Protein AF-A0A528AXH2-F1 (afdb_monomer_lite)

Secondary structure (DSSP, 8-state):
-HHHHHHHHHHHHHHHHHHHHHHTT--S-HHHHHHHHHHHHHHHHHHHHHHHHHHHHHHHHTT-SS--GGGGTHHHHHHHHHHHHHHHHHHHHHTTS-GGGTT--

Sequence (105 aa):
MRHEGRLAMMAAVTVLVGVAFMTIGLRGNLAFVIELRALRLAAMVLVGVAVAVSTVVFQTVCANRIITPSIMGLDALYVFCQTALVFALSGFGFAGLDPRLHSLG

pLDDT: mean 74.78, std 11.23, range [49.06, 90.56]

Foldseek 3Di:
DVVVVVVVVVVVVVVVVLVVQLPPDPDDDNVVVNVVSVVVVVVVVVVVVVQVVVQVVVCVVVVHNPDRPVVVCVVVVVVVVVVVCCVVPVCVVVVPDDPVVPPPD

Radius of gyration: 21.63 Å; chains: 1; bounding box: 68×23×49 Å

Structure (mmCIF, N/CA/C/O backbone):
data_AF-A0A528AXH2-F1
#
_entry.id   AF-A0A528AXH2-F1
#
loop_
_atom_site.group_PDB
_atom_site.id
_atom_site.type_symbol
_atom_site.label_atom_id
_atom_site.label_alt_id
_atom_site.label_comp_id
_atom_site.label_asym_id
_atom_site.label_entity_id
_atom_site.label_seq_id
_atom_site.pdbx_PDB_ins_code
_atom_site.Cartn_x
_atom_site.Cartn_y
_atom_site.Cartn_z
_atom_site.occupancy
_atom_site.B_iso_or_equiv
_atom_site.auth_seq_id
_atom_site.auth_comp_id
_atom_site.auth_asym_id
_atom_site.auth_atom_id
_atom_site.pdbx_PDB_model_num
ATOM 1 N N . MET A 1 1 ? -30.207 -8.288 1.630 1.00 54.91 1 MET A N 1
ATOM 2 C CA . MET A 1 1 ? -30.535 -8.254 0.188 1.00 54.91 1 MET A CA 1
ATOM 3 C C . MET A 1 1 ? -30.110 -6.964 -0.543 1.00 54.91 1 MET A C 1
ATOM 5 O O . MET A 1 1 ? -29.549 -7.081 -1.619 1.00 54.91 1 MET A O 1
ATOM 9 N N . ARG A 1 2 ? -30.277 -5.726 -0.022 1.00 60.69 2 ARG A N 1
ATOM 10 C CA . ARG A 1 2 ? -29.805 -4.489 -0.724 1.00 60.69 2 ARG A CA 1
ATOM 11 C C . ARG A 1 2 ? -28.294 -4.189 -0.623 1.00 60.69 2 ARG A C 1
ATOM 13 O O . ARG A 1 2 ? -27.769 -3.438 -1.441 1.00 60.69 2 ARG A O 1
ATOM 20 N N . HIS A 1 3 ? -27.589 -4.740 0.367 1.00 55.81 3 HIS A N 1
ATOM 21 C CA . HIS A 1 3 ? -26.158 -4.460 0.585 1.00 55.81 3 HIS A CA 1
ATOM 22 C C . HIS A 1 3 ? -25.229 -5.322 -0.279 1.00 55.81 3 HIS A C 1
ATOM 24 O O . HIS A 1 3 ? -24.185 -4.843 -0.711 1.00 55.81 3 HIS A O 1
ATOM 30 N N . GLU A 1 4 ? -25.646 -6.547 -0.596 1.00 72.75 4 GLU A N 1
ATOM 31 C CA . GLU A 1 4 ? -24.898 -7.481 -1.448 1.00 72.75 4 GLU A CA 1
ATOM 32 C C . GLU A 1 4 ? -24.753 -6.921 -2.867 1.00 72.75 4 GLU A C 1
ATOM 34 O O . GLU A 1 4 ? -23.658 -6.916 -3.422 1.00 72.75 4 GLU A O 1
ATOM 39 N N . GLY A 1 5 ? -25.820 -6.309 -3.396 1.00 78.94 5 GLY A N 1
ATOM 40 C CA . GLY A 1 5 ? -25.788 -5.635 -4.696 1.00 78.94 5 GLY A CA 1
ATOM 41 C C . GLY A 1 5 ? -24.822 -4.446 -4.748 1.00 78.94 5 GLY A C 1
ATOM 42 O O . GLY A 1 5 ? -24.161 -4.236 -5.759 1.00 78.94 5 GLY A O 1
ATOM 43 N N . ARG A 1 6 ? -24.670 -3.691 -3.649 1.00 79.56 6 ARG A N 1
ATOM 44 C CA . ARG A 1 6 ? -23.712 -2.571 -3.586 1.00 79.56 6 ARG A CA 1
ATOM 45 C C . ARG A 1 6 ? -22.260 -3.046 -3.584 1.00 79.56 6 ARG A C 1
ATOM 47 O O . ARG A 1 6 ? -21.431 -2.424 -4.241 1.00 79.56 6 ARG A O 1
ATOM 54 N N . LEU A 1 7 ? -21.958 -4.119 -2.851 1.00 80.88 7 LEU A N 1
ATOM 55 C CA . LEU A 1 7 ? -20.616 -4.710 -2.820 1.00 80.88 7 LEU A CA 1
ATOM 56 C C . LEU A 1 7 ? -20.255 -5.313 -4.181 1.00 80.88 7 LEU A C 1
ATOM 58 O O . LEU A 1 7 ? -19.175 -5.046 -4.701 1.00 80.88 7 LEU A O 1
ATOM 62 N N . ALA A 1 8 ? -21.192 -6.042 -4.791 1.00 84.38 8 ALA A N 1
ATOM 63 C CA . ALA A 1 8 ? -21.024 -6.597 -6.129 1.00 84.38 8 ALA A CA 1
ATOM 64 C C . ALA A 1 8 ? -20.815 -5.501 -7.187 1.00 84.38 8 ALA A C 1
ATOM 66 O O . ALA A 1 8 ? -19.943 -5.634 -8.040 1.00 84.38 8 ALA A O 1
ATOM 67 N N . MET A 1 9 ? -21.551 -4.388 -7.099 1.00 85.88 9 MET A N 1
ATOM 68 C CA . MET A 1 9 ? -21.383 -3.246 -8.002 1.00 85.88 9 MET A CA 1
ATOM 69 C C . MET A 1 9 ? -19.996 -2.603 -7.871 1.00 85.88 9 MET A C 1
ATOM 71 O O . MET A 1 9 ? -19.355 -2.334 -8.881 1.00 85.88 9 MET A O 1
ATOM 75 N N . MET A 1 10 ? -19.508 -2.389 -6.645 1.00 83.12 10 MET A N 1
ATOM 76 C CA . MET A 1 10 ? -18.167 -1.835 -6.403 1.00 83.12 10 MET A CA 1
ATOM 77 C C . MET A 1 10 ? -17.077 -2.756 -6.962 1.00 83.12 10 MET A C 1
ATOM 79 O O . MET A 1 10 ? -16.193 -2.295 -7.679 1.00 83.12 10 MET A O 1
ATOM 83 N N . ALA A 1 11 ? -17.186 -4.064 -6.707 1.00 81.81 11 ALA A N 1
ATOM 84 C CA . ALA A 1 11 ? -16.256 -5.055 -7.238 1.00 81.81 11 ALA A CA 1
ATOM 85 C C . ALA A 1 11 ? -16.271 -5.094 -8.775 1.00 81.81 11 ALA A C 1
ATOM 87 O O . ALA A 1 11 ? -15.213 -5.093 -9.404 1.00 81.81 11 ALA A O 1
ATOM 88 N N . ALA A 1 12 ? -17.459 -5.061 -9.387 1.00 84.81 12 ALA A N 1
ATOM 89 C CA . ALA A 1 12 ? -17.608 -5.035 -10.837 1.00 84.81 12 ALA A CA 1
ATOM 90 C C . ALA A 1 12 ? -16.947 -3.794 -11.452 1.00 84.81 12 ALA A C 1
ATOM 92 O O . ALA A 1 12 ? -16.208 -3.919 -12.424 1.00 84.81 12 ALA A O 1
ATOM 93 N N . VAL A 1 13 ? -17.144 -2.613 -10.856 1.00 86.25 13 VAL A N 1
ATOM 94 C CA . VAL A 1 13 ? -16.500 -1.367 -11.302 1.00 86.25 13 VAL A CA 1
ATOM 95 C C . VAL A 1 13 ? -14.975 -1.466 -11.208 1.00 86.25 13 VAL A C 1
ATOM 97 O O . VAL A 1 13 ? -14.292 -1.093 -12.159 1.00 86.25 13 VAL A O 1
ATOM 100 N N . THR A 1 14 ? -14.421 -2.015 -10.121 1.00 80.50 14 THR A N 1
ATOM 101 C CA . THR A 1 14 ? -12.966 -2.206 -9.977 1.00 80.50 14 THR A CA 1
ATOM 102 C C . THR A 1 14 ? -12.394 -3.105 -11.071 1.00 80.50 14 THR A C 1
ATOM 104 O O . THR A 1 14 ? -11.374 -2.767 -11.673 1.00 80.50 14 THR A O 1
ATOM 107 N N . VAL A 1 15 ? -13.063 -4.222 -11.367 1.00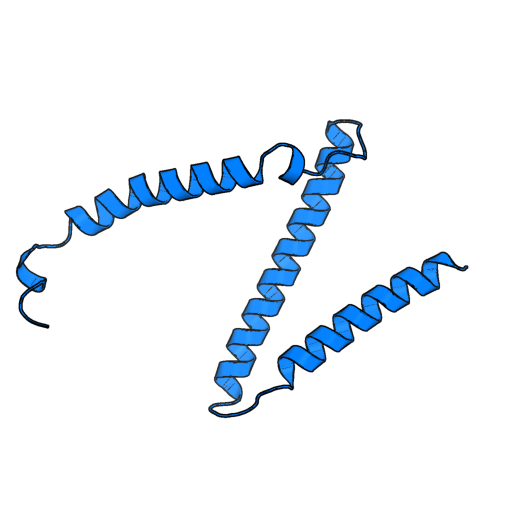 82.19 15 VAL A N 1
ATOM 108 C CA . VAL A 1 15 ? -12.646 -5.137 -12.440 1.00 82.19 15 VAL A CA 1
ATOM 109 C C . VAL A 1 15 ? -12.706 -4.436 -13.798 1.00 82.19 15 VAL A C 1
ATOM 111 O O . VAL A 1 15 ? -11.760 -4.522 -14.577 1.00 82.19 15 VAL A O 1
ATOM 114 N N . LEU A 1 16 ? -13.773 -3.681 -14.063 1.00 83.19 16 LEU A N 1
ATOM 115 C CA . LEU A 1 16 ? -13.972 -2.964 -15.324 1.00 83.19 16 LEU A CA 1
ATOM 116 C C . LEU A 1 16 ? -12.881 -1.905 -15.552 1.00 83.19 16 LEU A C 1
ATOM 118 O O . LEU A 1 16 ? -12.307 -1.830 -16.638 1.00 83.19 16 LEU A O 1
ATOM 122 N N . VAL A 1 17 ? -12.524 -1.144 -14.513 1.00 78.12 17 VAL A N 1
ATOM 123 C CA . VAL A 1 17 ? -11.424 -0.166 -14.563 1.00 78.12 17 VAL A CA 1
ATOM 124 C C . VAL A 1 17 ? -10.066 -0.855 -14.742 1.00 78.12 17 VAL A C 1
ATOM 126 O O . VAL A 1 17 ? -9.243 -0.374 -15.518 1.00 78.12 17 VAL A O 1
ATOM 129 N N . GLY A 1 18 ? -9.832 -2.002 -14.094 1.00 73.19 18 GLY A N 1
ATOM 130 C CA . GLY A 1 18 ? -8.609 -2.792 -14.283 1.00 73.19 18 GLY A CA 1
ATOM 131 C C . GLY A 1 18 ? -8.441 -3.292 -15.724 1.00 73.19 18 GLY A C 1
ATOM 132 O O . GLY A 1 18 ? -7.361 -3.179 -16.306 1.00 73.19 18 GLY A O 1
ATOM 133 N N . VAL A 1 19 ? -9.529 -3.765 -16.338 1.00 74.38 19 VAL A N 1
ATOM 134 C CA . VAL A 1 19 ? -9.553 -4.201 -17.745 1.00 74.38 19 VAL A CA 1
ATOM 135 C C . VAL A 1 19 ? -9.380 -3.016 -18.703 1.00 74.38 19 VAL A C 1
ATOM 137 O O . VAL A 1 19 ? -8.628 -3.109 -19.676 1.00 74.38 19 VAL A O 1
ATOM 140 N N . ALA A 1 20 ? -10.003 -1.869 -18.419 1.00 71.75 20 ALA A N 1
ATOM 141 C CA . ALA A 1 20 ? -9.802 -0.639 -19.187 1.00 71.75 20 ALA A CA 1
ATOM 142 C C . ALA A 1 20 ? -8.339 -0.148 -19.119 1.00 71.75 20 ALA A C 1
ATOM 144 O O . ALA A 1 20 ? -7.764 0.242 -20.135 1.00 71.75 20 ALA A O 1
ATOM 145 N N . PHE A 1 21 ? -7.699 -0.237 -17.947 1.00 66.44 21 PHE A N 1
ATOM 146 C CA . PHE A 1 21 ? -6.286 0.113 -17.757 1.00 66.44 21 PHE A CA 1
ATOM 147 C C . PHE A 1 21 ? -5.330 -0.790 -18.556 1.00 66.44 21 PHE A C 1
ATOM 149 O O . PHE A 1 21 ? -4.297 -0.329 -19.057 1.00 66.44 21 PHE A O 1
ATOM 156 N N . MET A 1 22 ? -5.673 -2.072 -18.714 1.00 61.91 22 MET A N 1
ATOM 157 C CA . MET A 1 22 ? -4.903 -2.995 -19.553 1.00 61.91 22 MET A CA 1
ATOM 158 C C . MET A 1 22 ? -5.081 -2.748 -21.058 1.00 61.91 22 MET A C 1
ATOM 160 O O . MET A 1 22 ? -4.151 -3.008 -21.817 1.00 61.91 22 MET A O 1
ATOM 164 N N . THR A 1 23 ? -6.237 -2.246 -21.502 1.00 65.12 23 THR A N 1
ATOM 165 C CA . THR A 1 23 ? -6.606 -2.199 -22.932 1.00 65.12 23 THR A CA 1
ATOM 166 C C . THR A 1 23 ? -6.392 -0.838 -23.600 1.00 65.12 23 THR A C 1
ATOM 168 O O . THR A 1 23 ? -6.148 -0.781 -24.806 1.00 65.12 23 THR A O 1
ATOM 171 N N . ILE A 1 24 ? -6.429 0.271 -22.854 1.00 56.09 24 ILE A N 1
ATOM 172 C CA . ILE A 1 24 ? -6.303 1.618 -23.429 1.00 56.09 24 ILE A CA 1
ATOM 173 C C . ILE A 1 24 ? -4.820 2.004 -23.616 1.00 56.09 24 ILE A C 1
ATOM 175 O O . ILE A 1 24 ? -4.021 2.029 -22.672 1.00 56.09 24 ILE A O 1
ATOM 179 N N . GLY A 1 25 ? -4.453 2.349 -24.858 1.00 58.78 25 GLY A N 1
ATOM 180 C CA . GLY A 1 25 ? -3.148 2.935 -25.204 1.00 58.78 25 GLY A CA 1
ATOM 181 C C . GLY A 1 25 ? -2.081 1.958 -25.713 1.00 58.78 25 GLY A C 1
ATOM 182 O O . GLY A 1 25 ? -0.896 2.171 -25.462 1.00 58.78 25 GLY A O 1
ATOM 183 N N . LEU A 1 26 ? -2.477 0.901 -26.427 1.00 52.81 26 LEU A N 1
ATOM 184 C CA . LEU A 1 26 ? -1.569 -0.050 -27.082 1.00 52.81 26 LEU A CA 1
ATOM 185 C C . LEU A 1 26 ? -0.826 0.624 -28.259 1.00 52.81 26 LEU A C 1
ATOM 187 O O . LEU A 1 26 ? -1.257 0.559 -29.407 1.00 52.81 26 LEU A O 1
ATOM 191 N N . ARG A 1 27 ? 0.292 1.305 -27.978 1.00 49.06 27 ARG A N 1
ATOM 192 C CA . ARG A 1 27 ? 1.266 1.777 -28.982 1.00 49.06 27 ARG A CA 1
ATOM 193 C C . ARG A 1 27 ? 2.674 1.360 -28.530 1.00 49.06 27 ARG A C 1
ATOM 19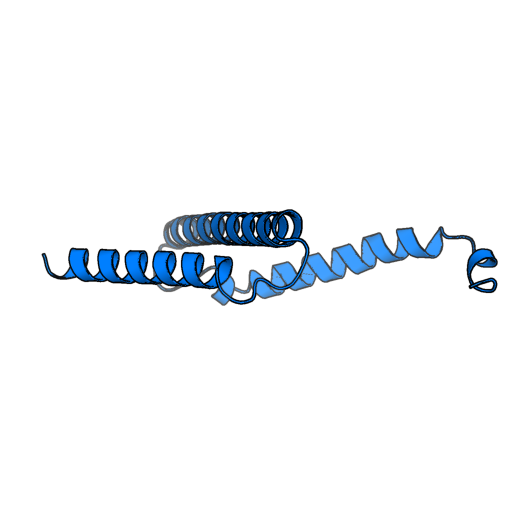5 O O . ARG A 1 27 ? 3.180 1.917 -27.562 1.00 49.06 27 ARG A O 1
ATOM 202 N N . GLY A 1 28 ? 3.287 0.373 -29.200 1.00 64.56 28 GLY A N 1
ATOM 203 C CA . GLY A 1 28 ? 4.655 -0.116 -28.925 1.00 64.56 28 GLY A CA 1
ATOM 204 C C . GLY A 1 28 ? 4.762 -1.633 -28.683 1.00 64.56 28 GLY A C 1
ATOM 205 O O . GLY A 1 28 ? 3.870 -2.379 -29.075 1.00 64.56 28 GLY A O 1
ATOM 206 N N . ASN A 1 29 ? 5.851 -2.092 -28.040 1.00 62.69 29 ASN A N 1
ATOM 207 C CA . ASN A 1 29 ? 6.090 -3.504 -27.693 1.00 62.69 29 ASN A CA 1
ATOM 208 C C . ASN A 1 29 ? 5.065 -3.998 -26.652 1.00 62.69 29 ASN A C 1
ATOM 210 O O . ASN A 1 29 ? 5.235 -3.815 -25.444 1.00 62.69 29 ASN A O 1
ATOM 214 N N . LEU A 1 30 ? 3.980 -4.589 -27.153 1.00 62.44 30 LEU A N 1
ATOM 215 C CA . LEU A 1 30 ? 2.784 -4.964 -26.398 1.00 62.44 30 LEU A CA 1
ATOM 216 C C . LEU A 1 30 ? 3.113 -5.879 -25.211 1.00 62.44 30 LEU A C 1
ATOM 218 O O . LEU A 1 30 ? 2.593 -5.660 -24.123 1.00 62.44 30 LEU A O 1
ATOM 222 N N . ALA A 1 31 ? 4.026 -6.838 -25.384 1.00 64.94 31 ALA A N 1
ATOM 223 C CA . ALA A 1 31 ? 4.390 -7.789 -24.334 1.00 64.94 31 ALA A CA 1
ATOM 224 C C . ALA A 1 31 ? 5.025 -7.100 -23.110 1.00 64.94 31 ALA A C 1
ATOM 226 O O . ALA A 1 31 ? 4.591 -7.318 -21.983 1.00 64.94 31 ALA A O 1
ATOM 227 N N . PHE A 1 32 ? 5.983 -6.194 -23.333 1.00 62.03 32 PHE A N 1
ATOM 228 C CA . PHE A 1 32 ? 6.727 -5.539 -22.250 1.00 62.03 32 PHE A CA 1
ATOM 229 C C . PHE A 1 32 ? 5.876 -4.516 -21.478 1.00 62.03 32 PHE A C 1
ATOM 231 O O . PHE A 1 32 ? 5.954 -4.406 -20.254 1.00 62.03 32 PHE A O 1
ATOM 238 N N . VAL A 1 33 ? 5.018 -3.771 -22.184 1.00 67.00 33 VAL A N 1
ATOM 239 C CA . VAL A 1 33 ? 4.113 -2.793 -21.553 1.00 67.00 33 VAL A CA 1
ATOM 240 C C . VAL A 1 33 ? 3.021 -3.492 -20.745 1.00 67.00 33 VAL A C 1
ATOM 242 O O . VAL A 1 33 ? 2.656 -3.010 -19.671 1.00 67.00 33 VAL A O 1
ATOM 245 N N . ILE A 1 34 ? 2.509 -4.623 -21.235 1.00 67.56 34 ILE A N 1
ATOM 246 C CA . ILE A 1 34 ? 1.495 -5.414 -20.533 1.00 67.56 34 ILE A CA 1
ATOM 247 C C . ILE A 1 34 ? 2.091 -6.059 -19.277 1.00 67.56 34 ILE A C 1
ATOM 249 O O . ILE A 1 34 ? 1.472 -5.966 -18.220 1.00 67.56 34 ILE A O 1
ATOM 253 N N . GLU A 1 35 ? 3.298 -6.625 -19.348 1.00 73.38 35 GLU A N 1
ATOM 254 C CA . GLU A 1 35 ? 3.974 -7.241 -18.198 1.00 73.38 35 GLU A CA 1
ATOM 255 C C . GLU A 1 35 ? 4.250 -6.224 -17.079 1.00 73.38 35 GLU A C 1
ATOM 257 O O . GLU A 1 35 ? 3.883 -6.443 -15.922 1.00 73.38 35 GLU A O 1
ATOM 262 N N . LEU A 1 36 ? 4.787 -5.047 -17.421 1.00 74.44 36 LEU A N 1
ATOM 263 C CA . LEU A 1 36 ? 5.067 -4.000 -16.435 1.00 74.44 36 LEU A CA 1
ATOM 264 C C . LEU A 1 36 ? 3.785 -3.443 -15.791 1.00 74.44 36 LEU A C 1
ATOM 266 O O . LEU A 1 36 ? 3.767 -3.109 -14.604 1.00 74.44 36 LEU A O 1
ATOM 270 N N . ARG A 1 37 ? 2.691 -3.334 -16.558 1.00 71.25 37 ARG A N 1
ATOM 271 C CA . ARG A 1 37 ? 1.382 -2.901 -16.036 1.00 71.25 37 ARG A CA 1
ATOM 272 C C . ARG A 1 37 ? 0.735 -3.972 -15.163 1.00 71.25 37 ARG A C 1
ATOM 274 O O . ARG A 1 37 ? 0.168 -3.618 -14.133 1.00 71.25 37 ARG A O 1
ATOM 281 N N . ALA A 1 38 ? 0.852 -5.246 -15.537 1.00 74.94 38 ALA A N 1
ATOM 282 C CA . ALA A 1 38 ? 0.371 -6.370 -14.742 1.00 74.94 38 ALA A CA 1
ATOM 283 C C . ALA A 1 38 ? 1.096 -6.442 -13.392 1.00 74.94 38 ALA A C 1
ATOM 285 O O . ALA A 1 38 ? 0.445 -6.559 -12.356 1.00 74.94 38 ALA A O 1
ATOM 286 N N . LEU A 1 39 ? 2.422 -6.261 -13.388 1.00 80.75 39 LEU A N 1
ATOM 287 C CA . LEU A 1 39 ? 3.221 -6.206 -12.163 1.00 80.75 39 LEU A CA 1
ATOM 288 C C . LEU A 1 39 ? 2.790 -5.045 -11.252 1.00 80.75 39 LEU A C 1
ATOM 290 O O . LEU A 1 39 ? 2.617 -5.230 -10.049 1.00 80.75 39 LEU A O 1
ATOM 294 N N . ARG A 1 40 ? 2.562 -3.850 -11.816 1.00 78.62 40 ARG A N 1
ATOM 295 C CA . ARG A 1 40 ? 2.068 -2.685 -11.057 1.00 78.62 40 ARG A CA 1
ATOM 296 C C . ARG A 1 40 ? 0.686 -2.934 -10.455 1.00 78.62 40 ARG A C 1
ATOM 298 O O . ARG A 1 40 ? 0.468 -2.597 -9.296 1.00 78.62 40 ARG A O 1
ATOM 305 N N . LEU A 1 41 ? -0.226 -3.540 -11.215 1.00 82.25 41 LEU A N 1
ATOM 306 C CA . LEU A 1 41 ? -1.552 -3.931 -10.730 1.00 82.25 41 LEU A CA 1
ATOM 307 C C . LEU A 1 41 ? -1.448 -4.937 -9.578 1.00 82.25 41 LEU A C 1
ATOM 309 O O . LEU A 1 41 ? -2.064 -4.730 -8.535 1.00 82.25 41 LEU A O 1
ATOM 313 N N . ALA A 1 42 ? -0.626 -5.976 -9.731 1.00 83.31 42 ALA A N 1
ATOM 314 C CA . ALA A 1 42 ? -0.389 -6.968 -8.686 1.00 83.31 42 ALA A CA 1
ATOM 315 C C . ALA A 1 42 ? 0.1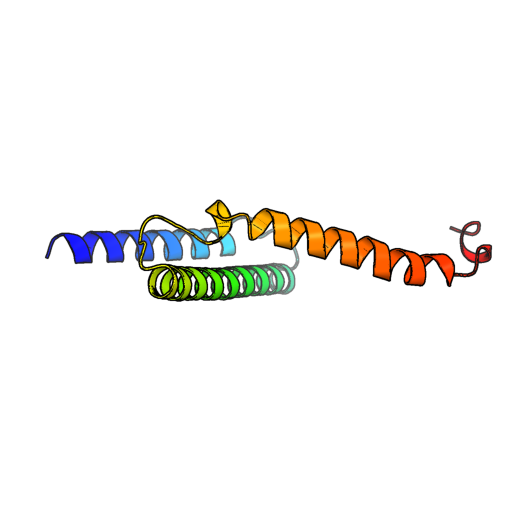81 -6.327 -7.409 1.00 83.31 42 ALA A C 1
ATOM 317 O O . ALA A 1 42 ? -0.298 -6.612 -6.311 1.00 83.31 42 ALA A O 1
ATOM 318 N N . ALA A 1 43 ? 1.139 -5.406 -7.550 1.00 86.38 43 ALA A N 1
ATOM 319 C CA . ALA A 1 43 ? 1.700 -4.662 -6.427 1.00 86.38 43 ALA A CA 1
ATOM 320 C C . ALA A 1 43 ? 0.640 -3.804 -5.712 1.00 86.38 43 ALA A C 1
ATOM 322 O O . ALA A 1 43 ? 0.554 -3.839 -4.487 1.00 86.38 43 ALA A O 1
ATOM 323 N N . MET A 1 44 ? -0.211 -3.081 -6.451 1.00 84.94 44 MET A N 1
ATOM 324 C CA . MET A 1 44 ? -1.294 -2.284 -5.856 1.00 84.94 44 MET A CA 1
ATOM 325 C C . MET A 1 44 ? -2.311 -3.150 -5.107 1.00 84.94 44 MET A C 1
ATOM 327 O O . MET A 1 44 ? -2.733 -2.780 -4.013 1.00 84.94 44 MET A O 1
ATOM 331 N N . VAL A 1 45 ? -2.685 -4.307 -5.665 1.00 88.56 45 VAL A N 1
ATOM 332 C CA . VAL A 1 45 ? -3.603 -5.250 -5.007 1.00 88.56 45 VAL A CA 1
ATOM 333 C C . VAL A 1 45 ? -2.988 -5.782 -3.715 1.00 88.56 45 VAL A C 1
ATOM 335 O O . VAL A 1 45 ? -3.643 -5.753 -2.675 1.00 88.56 45 VAL A O 1
ATOM 338 N N . LEU A 1 46 ? -1.724 -6.209 -3.754 1.00 90.56 46 LEU A N 1
ATOM 339 C CA . LEU A 1 46 ? -1.009 -6.710 -2.581 1.00 90.56 46 LEU A CA 1
ATOM 340 C C . LEU A 1 46 ? -0.951 -5.659 -1.464 1.00 90.56 46 LEU A C 1
ATOM 342 O O . LEU A 1 46 ? -1.295 -5.950 -0.317 1.00 90.56 46 LEU A O 1
ATOM 346 N N . VAL A 1 47 ? -0.566 -4.427 -1.807 1.00 87.81 47 VAL A N 1
ATOM 347 C CA . VAL A 1 47 ? -0.510 -3.308 -0.856 1.00 87.81 47 VAL A CA 1
ATOM 348 C C . VAL A 1 47 ? -1.901 -2.998 -0.302 1.00 87.81 47 VAL A C 1
ATOM 350 O O . VAL A 1 47 ? -2.054 -2.838 0.906 1.00 87.81 47 VAL A O 1
ATOM 353 N N . GLY A 1 48 ? -2.934 -2.978 -1.148 1.00 87.31 48 GLY A N 1
ATOM 354 C CA . GLY A 1 48 ? -4.313 -2.746 -0.720 1.00 87.31 48 GLY A CA 1
ATOM 355 C C . GLY A 1 48 ? -4.804 -3.780 0.296 1.00 87.31 48 GLY A C 1
ATOM 356 O O . GLY A 1 48 ? -5.384 -3.411 1.318 1.00 87.31 48 GLY A O 1
ATOM 357 N N . VAL A 1 49 ? -4.518 -5.067 0.065 1.00 88.75 49 VAL A N 1
ATOM 358 C CA . VAL A 1 49 ? -4.845 -6.147 1.012 1.00 88.75 49 VAL A CA 1
ATOM 359 C C . VAL A 1 49 ? -4.088 -5.966 2.328 1.00 88.75 49 VAL A C 1
ATOM 361 O O . VAL A 1 49 ? -4.696 -6.049 3.395 1.00 88.75 49 VAL A O 1
ATOM 364 N N . ALA A 1 50 ? -2.790 -5.659 2.275 1.00 88.12 50 ALA A N 1
ATOM 365 C CA . ALA A 1 50 ? -1.986 -5.426 3.472 1.00 88.12 50 ALA A CA 1
ATOM 366 C C . ALA A 1 50 ? -2.531 -4.260 4.320 1.00 88.12 50 ALA A C 1
ATOM 368 O O . ALA A 1 50 ? -2.668 -4.387 5.538 1.00 88.12 50 ALA A O 1
ATOM 369 N N . VAL A 1 51 ? -2.913 -3.149 3.683 1.00 86.00 51 VAL A N 1
ATOM 370 C CA . VAL A 1 51 ? -3.492 -1.977 4.362 1.00 86.00 51 VAL A CA 1
ATOM 371 C C . VAL A 1 51 ? -4.868 -2.291 4.955 1.00 86.00 51 VAL A C 1
ATOM 373 O O . VAL A 1 51 ? -5.163 -1.873 6.078 1.00 86.00 51 VAL A O 1
ATOM 376 N N . ALA A 1 52 ? -5.705 -3.056 4.249 1.00 86.50 52 ALA A N 1
ATOM 377 C CA . ALA A 1 52 ? -7.007 -3.479 4.757 1.00 86.50 52 ALA A CA 1
ATOM 378 C C . ALA A 1 52 ? -6.865 -4.349 6.017 1.00 86.50 52 ALA A C 1
ATOM 380 O O . ALA A 1 52 ? -7.521 -4.083 7.025 1.00 86.50 52 ALA A O 1
ATOM 381 N N . VAL A 1 53 ? -5.960 -5.334 5.992 1.00 87.56 53 VAL A N 1
ATOM 382 C CA . VAL A 1 53 ? -5.678 -6.198 7.150 1.00 87.56 53 VAL A CA 1
ATOM 383 C C . VAL A 1 53 ? -5.110 -5.382 8.309 1.00 87.56 53 VAL A C 1
ATOM 385 O O . VAL A 1 53 ? -5.608 -5.496 9.428 1.00 87.56 53 VAL A O 1
ATOM 388 N N . SER A 1 54 ? -4.131 -4.510 8.043 1.00 86.31 54 SER A N 1
ATOM 389 C CA . SER A 1 54 ? -3.560 -3.612 9.053 1.00 86.31 54 SER A CA 1
ATOM 390 C C . SER A 1 54 ? -4.645 -2.766 9.720 1.00 86.31 54 SER A C 1
ATOM 392 O O . SER A 1 54 ? -4.701 -2.695 10.943 1.00 86.31 54 SER A O 1
ATOM 394 N N . THR A 1 55 ? -5.578 -2.216 8.938 1.00 86.44 55 THR A N 1
ATOM 395 C CA . THR A 1 55 ? -6.690 -1.409 9.452 1.00 86.44 55 THR A CA 1
ATOM 396 C C . THR A 1 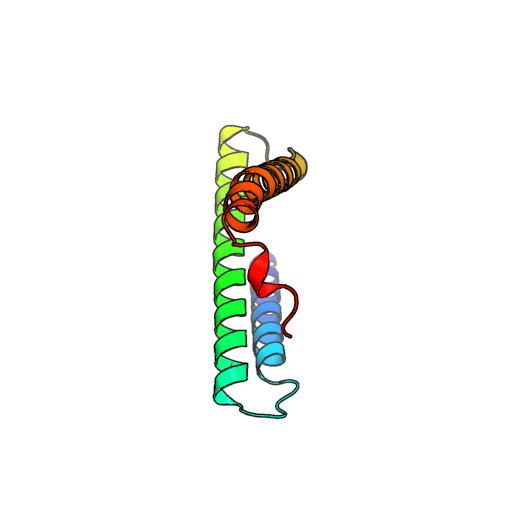55 ? -7.604 -2.211 10.375 1.00 86.44 55 THR A C 1
ATOM 398 O O . THR A 1 55 ? -7.926 -1.738 11.459 1.00 86.44 55 THR A O 1
ATOM 401 N N . VAL A 1 56 ? -8.001 -3.429 9.994 1.00 86.69 56 VAL A N 1
ATOM 402 C CA . VAL A 1 56 ? -8.890 -4.258 10.828 1.00 86.69 56 VAL A CA 1
ATOM 403 C C . VAL A 1 56 ? -8.195 -4.667 12.125 1.00 86.69 56 VAL A C 1
ATOM 405 O O . VAL A 1 56 ? -8.775 -4.520 13.199 1.00 86.69 56 VAL A O 1
ATOM 408 N N . VAL A 1 57 ? -6.939 -5.119 12.054 1.00 85.44 57 VAL A N 1
ATOM 409 C CA . VAL A 1 57 ? -6.151 -5.480 13.246 1.00 85.44 57 VAL A CA 1
ATOM 410 C C . VAL A 1 57 ? -6.008 -4.276 14.173 1.00 85.44 57 VAL A C 1
ATOM 412 O O . VAL A 1 57 ? -6.249 -4.381 15.373 1.00 85.44 57 VAL A O 1
ATOM 415 N N . PHE A 1 58 ? -5.699 -3.112 13.614 1.00 80.06 58 PHE A N 1
ATOM 416 C CA . PHE A 1 58 ? -5.518 -1.884 14.370 1.00 80.06 58 PHE A CA 1
ATOM 417 C C . PHE A 1 58 ? -6.811 -1.413 15.049 1.00 80.06 58 PHE A C 1
ATOM 419 O O . PHE A 1 58 ? -6.821 -1.110 16.242 1.00 80.06 58 PHE A O 1
ATOM 426 N N . GLN A 1 59 ? -7.930 -1.448 14.322 1.00 82.31 59 GLN A N 1
ATOM 427 C CA . GLN A 1 59 ? -9.260 -1.179 14.874 1.00 82.31 59 GLN A CA 1
ATOM 428 C C . GLN A 1 59 ? -9.619 -2.152 16.006 1.00 82.31 59 GLN A C 1
ATOM 430 O O . GLN A 1 59 ? -10.302 -1.758 16.952 1.00 82.31 59 GLN A O 1
ATOM 435 N N . THR A 1 60 ? -9.135 -3.399 15.934 1.00 83.69 60 THR A N 1
ATOM 436 C CA . THR A 1 60 ? -9.340 -4.421 16.973 1.00 83.69 60 THR A CA 1
ATOM 437 C C . THR A 1 60 ? -8.526 -4.110 18.232 1.00 83.69 60 THR A C 1
ATOM 439 O O . THR A 1 60 ? -9.066 -4.171 19.332 1.00 83.69 60 THR A O 1
ATOM 442 N N . VAL A 1 61 ? -7.254 -3.724 18.087 1.00 83.69 61 VAL A N 1
ATOM 443 C CA . VAL A 1 61 ? -6.357 -3.400 19.214 1.00 83.69 61 VAL A CA 1
ATOM 444 C C . VAL A 1 61 ? -6.768 -2.103 19.915 1.00 83.69 61 VAL A C 1
ATOM 446 O O . VAL A 1 61 ? -6.776 -2.040 21.141 1.00 83.69 61 VAL A O 1
ATOM 449 N N . CYS A 1 62 ? -7.141 -1.069 19.159 1.00 79.31 62 CYS A N 1
ATOM 450 C CA . CYS A 1 62 ? -7.533 0.225 19.721 1.00 79.31 62 CYS A CA 1
ATOM 451 C C . CYS A 1 62 ? -8.991 0.280 20.199 1.00 79.31 62 CYS A C 1
ATOM 453 O O . CYS A 1 62 ? -9.407 1.319 20.710 1.00 79.31 62 CYS A O 1
ATOM 455 N N . ALA A 1 63 ? -9.777 -0.788 19.995 1.00 77.06 63 ALA A N 1
ATOM 456 C CA . ALA A 1 63 ? -11.217 -0.835 20.266 1.00 77.06 63 ALA A CA 1
ATOM 457 C C . ALA A 1 63 ? -11.992 0.371 19.688 1.00 77.06 63 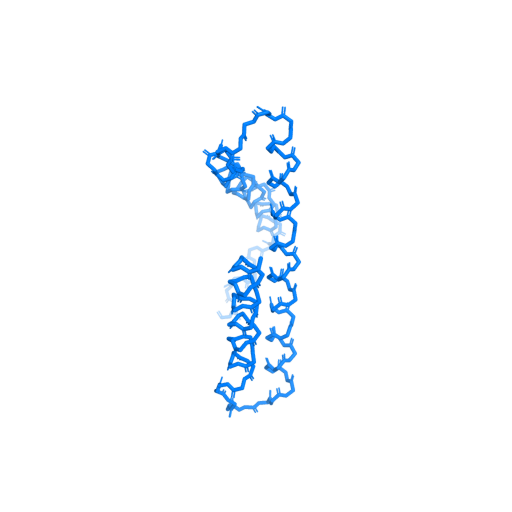ALA A C 1
ATOM 459 O O . ALA A 1 63 ? -13.017 0.789 20.226 1.00 77.06 63 ALA A O 1
ATOM 460 N N . ASN A 1 64 ? -11.503 0.945 18.583 1.00 68.25 64 ASN A N 1
ATOM 461 C CA . ASN A 1 64 ? -12.085 2.126 17.961 1.00 68.25 64 ASN A CA 1
ATOM 462 C C . ASN A 1 64 ? -12.143 1.964 16.442 1.00 68.25 64 ASN A C 1
ATOM 464 O O . ASN A 1 64 ? -11.129 1.815 15.764 1.00 68.25 64 ASN A O 1
ATOM 468 N N . ARG A 1 65 ? -13.362 2.024 15.904 1.00 68.19 65 ARG A N 1
ATOM 469 C CA . ARG A 1 65 ? -13.663 1.751 14.493 1.00 68.19 65 ARG A CA 1
ATOM 470 C C . ARG A 1 65 ? -13.399 2.937 13.562 1.00 68.19 65 ARG A C 1
ATOM 472 O O . ARG A 1 65 ? -13.413 2.770 12.349 1.00 68.19 65 ARG A O 1
ATOM 479 N N . ILE A 1 66 ? -13.204 4.132 14.119 1.00 68.88 66 ILE A N 1
ATOM 480 C CA . ILE A 1 66 ? -13.057 5.380 13.350 1.00 68.88 66 ILE A CA 1
ATOM 481 C C . ILE A 1 66 ? -11.595 5.650 12.973 1.00 68.88 66 ILE A C 1
ATOM 483 O O . ILE A 1 66 ? -11.329 6.391 12.029 1.00 68.88 66 ILE A O 1
ATOM 487 N N . ILE A 1 67 ? -10.641 5.027 13.666 1.00 66.81 67 ILE A N 1
ATOM 488 C CA . ILE A 1 67 ? -9.222 5.275 13.429 1.00 66.81 67 ILE A CA 1
ATOM 489 C C . ILE A 1 67 ? -8.717 4.334 12.339 1.00 66.81 67 ILE A C 1
ATOM 491 O O . ILE A 1 67 ? -8.691 3.113 12.497 1.00 66.81 67 ILE A O 1
ATOM 495 N N . THR A 1 68 ? -8.299 4.917 11.223 1.00 74.88 68 THR A N 1
ATOM 496 C CA . THR A 1 68 ? -7.453 4.252 10.234 1.00 74.88 68 THR A CA 1
ATOM 497 C C . THR A 1 68 ? -5.984 4.569 10.526 1.00 74.88 68 THR A C 1
ATOM 499 O O . THR A 1 68 ? -5.678 5.669 10.997 1.00 74.88 68 THR A O 1
ATOM 502 N N . PRO A 1 69 ? -5.051 3.643 10.239 1.00 67.44 69 PRO A N 1
ATOM 503 C CA . PRO A 1 69 ? -3.630 3.821 10.545 1.00 67.44 69 PRO A CA 1
ATOM 504 C C . PRO A 1 69 ? -3.046 5.124 9.965 1.00 67.44 69 PRO A C 1
ATOM 506 O O . PRO A 1 69 ? -2.296 5.814 10.653 1.00 67.44 69 PRO A O 1
ATOM 509 N N . SER A 1 70 ? -3.454 5.530 8.754 1.00 67.50 70 SER A N 1
ATOM 510 C CA . SER A 1 70 ? -3.036 6.811 8.153 1.00 67.50 70 SER A CA 1
ATOM 511 C C . SER A 1 70 ? -3.401 8.038 8.993 1.00 67.50 70 SER A C 1
ATOM 513 O O . SER A 1 70 ? -2.602 8.967 9.058 1.00 67.50 70 SER A O 1
ATOM 515 N N . ILE A 1 71 ? -4.559 8.052 9.667 1.00 71.44 71 ILE A N 1
ATOM 516 C CA . ILE A 1 71 ? -4.990 9.189 10.503 1.00 71.44 71 ILE A CA 1
ATOM 517 C C . ILE A 1 71 ? -4.132 9.296 11.773 1.00 71.44 71 ILE A C 1
ATOM 519 O O . ILE A 1 71 ? -3.910 10.395 12.271 1.00 71.44 71 ILE A O 1
ATOM 523 N N . MET A 1 72 ? -3.593 8.179 12.272 1.00 77.50 72 MET A N 1
ATOM 524 C CA . MET A 1 72 ? -2.678 8.174 13.420 1.00 77.50 72 MET A CA 1
ATOM 525 C C . MET A 1 72 ? -1.254 8.631 13.099 1.00 77.50 72 MET A C 1
ATOM 527 O O . MET A 1 72 ? -0.449 8.771 14.016 1.00 77.50 72 MET A O 1
ATOM 531 N N . GLY A 1 73 ? -0.935 8.881 11.827 1.00 75.25 73 GLY A N 1
ATOM 532 C CA . GLY A 1 73 ? 0.385 9.358 11.417 1.00 75.25 73 GLY A CA 1
ATOM 533 C C . GLY A 1 73 ? 1.352 8.260 10.972 1.00 75.25 73 GLY A C 1
ATOM 534 O O . GLY A 1 73 ? 2.537 8.540 10.820 1.00 75.25 73 GLY A O 1
ATOM 535 N N . LEU A 1 74 ? 0.880 7.035 10.700 1.00 79.38 74 LEU A N 1
ATOM 536 C CA . LEU A 1 74 ? 1.716 5.984 10.091 1.00 79.38 74 LEU A CA 1
ATOM 537 C C . LEU A 1 74 ? 2.270 6.395 8.715 1.00 79.38 74 LEU A C 1
ATOM 539 O O . LEU A 1 74 ? 3.358 5.965 8.351 1.00 79.38 74 LEU A O 1
ATOM 543 N N . ASP A 1 75 ? 1.564 7.266 7.990 1.00 82.75 75 ASP A N 1
ATOM 544 C CA . ASP A 1 75 ? 2.044 7.861 6.736 1.00 82.75 75 ASP A CA 1
ATOM 545 C C . ASP A 1 75 ? 3.248 8.797 6.972 1.00 82.75 75 ASP A C 1
ATOM 547 O O . ASP A 1 75 ? 4.286 8.672 6.324 1.00 82.75 75 ASP A O 1
ATOM 551 N N . ALA A 1 76 ? 3.172 9.651 7.999 1.00 82.56 76 ALA A N 1
ATOM 552 C CA . ALA A 1 76 ? 4.280 10.516 8.405 1.00 82.56 76 ALA A CA 1
ATOM 553 C C . ALA A 1 76 ? 5.478 9.710 8.935 1.00 82.56 76 ALA A C 1
ATOM 555 O O . ALA A 1 76 ? 6.624 10.038 8.629 1.00 82.56 76 ALA A O 1
ATOM 556 N N . LEU A 1 77 ? 5.226 8.629 9.683 1.00 82.62 77 LEU A N 1
ATOM 557 C CA . LEU A 1 77 ? 6.270 7.708 10.134 1.00 82.62 77 LEU A CA 1
ATOM 558 C C . LEU A 1 77 ? 6.938 6.997 8.949 1.00 82.62 77 LEU A C 1
ATOM 560 O O . LEU A 1 77 ? 8.160 6.868 8.931 1.00 82.62 77 LEU A O 1
ATOM 564 N N . TYR A 1 78 ? 6.160 6.575 7.947 1.00 84.69 78 TYR A N 1
ATOM 565 C CA . TYR A 1 78 ? 6.687 5.979 6.722 1.00 84.69 78 TYR A CA 1
ATOM 566 C C . TYR A 1 78 ? 7.607 6.956 5.980 1.00 84.69 78 TYR A C 1
ATOM 568 O O . TYR A 1 78 ? 8.739 6.596 5.663 1.00 84.69 78 TYR A O 1
ATOM 576 N N . VAL A 1 79 ? 7.177 8.207 5.778 1.00 87.19 79 VAL A N 1
ATOM 577 C CA . VAL A 1 79 ? 7.995 9.250 5.130 1.00 87.19 79 VAL A CA 1
ATOM 578 C C . VAL A 1 79 ? 9.243 9.586 5.957 1.00 87.19 79 VAL A C 1
ATOM 580 O O . VAL A 1 79 ? 10.331 9.754 5.402 1.00 87.19 79 VAL A O 1
ATOM 583 N N . PHE A 1 80 ? 9.132 9.628 7.286 1.00 88.62 80 PHE A N 1
ATOM 584 C CA . PHE A 1 80 ? 10.277 9.827 8.176 1.00 88.62 80 PHE A CA 1
ATOM 585 C C . PHE A 1 80 ? 11.292 8.684 8.060 1.00 88.62 80 PHE A C 1
ATOM 587 O O . PHE A 1 80 ? 12.471 8.929 7.819 1.00 88.62 80 PHE A O 1
ATOM 594 N N . CYS A 1 81 ? 10.852 7.428 8.153 1.00 88.06 81 CYS A N 1
ATOM 595 C CA . CYS A 1 81 ? 11.731 6.278 7.958 1.00 88.06 81 CYS A CA 1
ATOM 596 C C . CYS A 1 81 ? 12.329 6.253 6.548 1.00 88.06 81 CYS A C 1
ATOM 598 O O . CYS A 1 81 ? 13.513 5.972 6.404 1.00 88.06 81 CYS A O 1
ATOM 600 N N . GLN A 1 82 ? 11.554 6.581 5.512 1.00 89.38 82 GLN A N 1
ATOM 601 C CA . GLN A 1 82 ? 12.036 6.631 4.133 1.00 89.38 82 GLN A CA 1
ATOM 602 C C . GLN A 1 82 ? 13.152 7.667 3.971 1.00 89.38 82 GLN A C 1
ATOM 604 O O . GLN A 1 82 ? 14.196 7.360 3.402 1.00 89.38 82 GLN A O 1
ATOM 609 N N . THR A 1 83 ? 12.957 8.879 4.487 1.00 88.31 83 THR A N 1
ATOM 610 C CA . THR A 1 83 ? 13.969 9.945 4.429 1.00 88.31 83 THR A CA 1
ATOM 611 C C . THR A 1 83 ? 15.184 9.628 5.292 1.00 88.31 83 THR A C 1
ATOM 613 O O . THR A 1 83 ? 16.304 9.843 4.839 1.00 88.31 83 THR A O 1
ATOM 616 N N . ALA A 1 84 ? 14.993 9.037 6.474 1.00 89.38 84 ALA A N 1
ATOM 617 C CA . ALA A 1 84 ? 16.083 8.557 7.317 1.00 89.38 84 ALA A CA 1
ATOM 618 C C . ALA A 1 84 ? 16.910 7.467 6.618 1.00 89.38 84 ALA A C 1
ATOM 620 O O . ALA A 1 84 ? 18.134 7.538 6.623 1.00 89.38 84 ALA A O 1
ATOM 621 N N . LEU A 1 85 ? 16.261 6.494 5.969 1.00 88.75 85 LEU A N 1
ATOM 622 C CA . LEU A 1 85 ? 16.928 5.439 5.203 1.00 88.75 85 LEU A CA 1
ATOM 623 C C . LEU A 1 85 ? 17.646 5.996 3.975 1.00 88.75 85 LEU A C 1
ATOM 625 O O . LEU A 1 85 ? 18.790 5.632 3.733 1.00 88.75 85 LEU A O 1
ATOM 629 N N . VAL A 1 86 ? 17.014 6.895 3.214 1.00 86.88 86 VAL A N 1
ATOM 630 C CA . VAL A 1 86 ? 17.663 7.557 2.074 1.00 86.88 86 VAL A CA 1
ATOM 631 C C . VAL A 1 86 ? 18.869 8.352 2.554 1.00 86.88 86 VAL A C 1
ATOM 633 O O . VAL A 1 86 ? 19.941 8.196 1.991 1.00 86.88 86 VAL A O 1
ATOM 636 N N . PHE A 1 87 ? 18.757 9.138 3.622 1.00 83.81 87 PHE A N 1
ATOM 637 C CA . PHE A 1 87 ? 19.887 9.882 4.175 1.00 83.81 87 PHE A CA 1
ATOM 638 C C . PHE A 1 87 ? 21.011 8.947 4.654 1.00 83.81 87 PHE A C 1
ATOM 640 O O . PHE A 1 87 ? 22.176 9.144 4.307 1.00 83.81 87 PHE A O 1
ATOM 647 N N . ALA A 1 88 ? 20.656 7.885 5.382 1.00 85.00 88 ALA A N 1
ATOM 648 C CA . ALA A 1 88 ? 21.599 6.926 5.946 1.00 85.00 88 ALA A CA 1
ATOM 649 C C . ALA A 1 88 ? 22.213 5.962 4.922 1.00 85.00 88 ALA A C 1
ATOM 651 O O . ALA A 1 88 ? 23.275 5.435 5.197 1.00 85.00 88 ALA A O 1
ATOM 652 N N . LEU A 1 89 ? 21.590 5.693 3.772 1.00 80.62 89 LEU A N 1
ATOM 653 C CA . LEU A 1 89 ? 22.112 4.767 2.753 1.00 80.62 89 LEU A CA 1
ATOM 654 C C . LEU A 1 89 ? 22.666 5.507 1.526 1.00 80.62 89 LEU A C 1
ATOM 656 O O . LEU A 1 89 ? 23.671 5.086 0.956 1.00 80.62 89 LEU A O 1
ATOM 660 N N . SER A 1 90 ? 22.074 6.643 1.142 1.00 73.25 90 SER A N 1
ATOM 661 C CA . SER A 1 90 ? 22.557 7.479 0.032 1.00 73.25 90 SER A CA 1
ATOM 662 C C . SER A 1 90 ? 23.906 8.116 0.349 1.00 73.25 90 SER A C 1
ATOM 664 O O . SER A 1 90 ? 24.751 8.193 -0.540 1.00 73.25 90 SER A O 1
ATOM 666 N N . GLY A 1 91 ? 24.140 8.544 1.597 1.00 66.44 91 GLY A N 1
ATOM 667 C CA . GLY A 1 91 ? 25.438 9.084 2.013 1.00 66.44 91 GLY A CA 1
ATOM 668 C C . GLY A 1 91 ? 26.571 8.065 1.863 1.00 66.44 91 GLY A C 1
ATOM 669 O O . GLY A 1 91 ? 27.642 8.409 1.379 1.00 66.44 91 GLY A O 1
ATOM 670 N N . PHE A 1 92 ? 26.315 6.792 2.178 1.00 62.34 92 PHE A N 1
ATOM 671 C CA . PHE A 1 92 ? 27.306 5.719 2.040 1.00 62.34 92 PHE A CA 1
ATOM 672 C C . PHE A 1 92 ? 27.481 5.252 0.586 1.00 62.34 92 PHE A C 1
ATOM 674 O O . PHE A 1 92 ? 28.583 4.870 0.205 1.00 62.34 92 PHE A O 1
ATOM 681 N N . GLY A 1 93 ? 26.429 5.314 -0.239 1.00 61.91 93 GLY A N 1
ATOM 682 C CA . GLY A 1 93 ? 26.492 4.946 -1.658 1.00 61.91 93 GLY A CA 1
ATOM 683 C C . GLY A 1 93 ? 27.176 5.987 -2.552 1.00 61.91 93 GLY A C 1
ATOM 684 O O . GLY A 1 93 ? 27.869 5.614 -3.492 1.00 61.91 93 GLY A O 1
ATOM 685 N N . PHE A 1 94 ? 27.016 7.283 -2.259 1.00 55.62 94 PHE A N 1
ATOM 686 C CA . PHE A 1 94 ? 27.598 8.367 -3.065 1.00 55.62 94 PHE A CA 1
ATOM 687 C C . PHE A 1 94 ? 28.988 8.805 -2.576 1.00 55.62 94 PHE A C 1
ATOM 689 O O . PHE A 1 94 ? 29.811 9.214 -3.387 1.00 55.62 94 PHE A O 1
ATOM 696 N N . ALA A 1 95 ? 29.289 8.684 -1.275 1.00 60.09 95 ALA A N 1
ATOM 697 C CA . ALA A 1 95 ? 30.606 9.039 -0.731 1.00 60.09 95 ALA A CA 1
ATOM 698 C C . ALA A 1 95 ? 31.706 7.997 -1.019 1.00 60.09 95 ALA A C 1
ATOM 700 O O . ALA A 1 95 ? 32.884 8.296 -0.841 1.00 60.09 95 ALA A O 1
ATOM 701 N N . GLY A 1 96 ? 31.338 6.784 -1.452 1.00 61.41 96 GLY A N 1
ATOM 702 C CA . GLY A 1 96 ? 32.275 5.728 -1.856 1.00 61.41 96 GLY A CA 1
ATOM 703 C C . GLY A 1 96 ? 32.580 5.676 -3.358 1.00 61.41 96 GLY A C 1
ATOM 704 O O . GLY A 1 96 ? 33.413 4.874 -3.774 1.00 61.41 96 GLY A O 1
ATOM 705 N N . LEU A 1 97 ? 31.912 6.494 -4.181 1.00 59.81 97 LEU A N 1
ATOM 706 C CA . LEU A 1 97 ? 32.164 6.557 -5.621 1.00 59.81 97 LEU A CA 1
ATOM 707 C C . LEU A 1 97 ? 33.298 7.548 -5.903 1.00 59.81 97 LEU A C 1
ATOM 709 O O . LEU A 1 97 ? 33.207 8.732 -5.585 1.00 59.81 97 LEU A O 1
ATOM 713 N N . ASP A 1 98 ? 34.374 7.036 -6.499 1.00 61.88 98 ASP A N 1
ATOM 714 C CA . ASP A 1 98 ? 35.557 7.789 -6.909 1.00 61.88 98 ASP A CA 1
ATOM 715 C C . ASP A 1 98 ? 35.163 9.049 -7.723 1.00 61.88 98 ASP A C 1
ATOM 717 O O . ASP A 1 98 ? 34.505 8.925 -8.764 1.00 61.88 98 ASP A O 1
ATOM 721 N N . PRO A 1 99 ? 35.591 10.266 -7.330 1.00 64.19 99 PRO A N 1
ATOM 722 C CA . PRO A 1 99 ? 35.250 11.521 -8.018 1.00 64.19 99 PRO A CA 1
ATOM 723 C C . PRO A 1 99 ? 35.698 11.608 -9.492 1.00 64.19 99 PRO A C 1
ATOM 725 O O . PRO A 1 99 ? 35.359 12.563 -10.189 1.00 64.19 99 PRO A O 1
ATOM 728 N N . ARG A 1 100 ? 36.489 10.641 -9.978 1.00 60.06 100 ARG A N 1
ATOM 729 C CA . ARG A 1 100 ? 37.141 10.651 -11.299 1.00 60.06 100 ARG A CA 1
ATOM 730 C C . ARG A 1 100 ? 36.245 10.236 -12.472 1.00 60.06 100 ARG A C 1
ATOM 732 O O . ARG A 1 100 ? 36.646 10.427 -13.614 1.00 60.06 100 ARG A O 1
ATOM 739 N N . LEU A 1 101 ? 35.049 9.700 -12.222 1.00 58.97 101 LEU A N 1
ATOM 740 C CA . LEU A 1 101 ? 34.101 9.306 -13.279 1.00 58.97 101 LEU A CA 1
ATOM 741 C C . LEU A 1 101 ? 33.122 10.425 -13.685 1.00 58.97 101 LEU A C 1
ATOM 743 O O . LEU A 1 101 ? 32.333 10.238 -14.605 1.00 58.97 101 LEU A O 1
ATOM 747 N N . HIS A 1 102 ? 33.174 11.593 -13.035 1.00 59.38 102 HIS A N 1
ATOM 748 C CA . HIS A 1 102 ? 32.222 12.688 -13.263 1.00 59.38 102 HIS A CA 1
ATOM 749 C C . HIS A 1 102 ? 32.519 13.527 -14.526 1.00 59.38 102 HIS A C 1
ATOM 751 O O . HIS A 1 102 ? 31.630 14.207 -15.018 1.00 59.38 102 HIS A O 1
ATOM 757 N N . SER A 1 103 ? 33.739 13.497 -15.080 1.00 56.41 103 SER A N 1
ATOM 758 C CA . SER A 1 103 ? 34.158 14.431 -16.145 1.00 56.41 103 SER A CA 1
ATOM 759 C C . SER A 1 103 ? 34.310 13.822 -17.549 1.00 56.41 103 SER A C 1
ATOM 761 O O . SER A 1 103 ? 34.998 14.413 -18.379 1.00 56.41 103 SER A O 1
ATOM 763 N N . LEU A 1 104 ? 33.747 12.639 -17.822 1.00 56.03 104 LEU A N 1
ATOM 764 C CA . LEU A 1 104 ? 33.911 11.937 -19.112 1.00 56.03 104 LEU A CA 1
ATOM 765 C C . LEU A 1 104 ? 32.593 11.465 -19.758 1.00 56.03 104 LEU A C 1
ATOM 767 O O . LEU A 1 1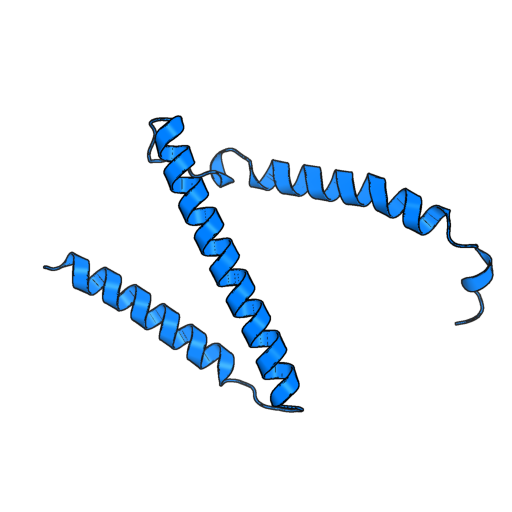04 ? 32.623 10.600 -20.633 1.00 56.03 104 LEU A O 1
ATOM 771 N N . GLY A 1 105 ? 31.458 12.047 -19.355 1.00 53.34 105 GLY A N 1
ATOM 772 C CA . GLY A 1 105 ? 30.148 11.886 -19.997 1.00 53.34 105 GLY A CA 1
ATOM 773 C C . GLY A 1 105 ? 29.535 13.234 -20.333 1.00 53.34 105 GLY A C 1
ATOM 774 O O . GLY A 1 105 ? 29.415 14.043 -19.389 1.00 53.34 105 GLY A O 1
#